Protein AF-A0A7J4T296-F1 (afdb_monomer)

Nearest PDB structures (foldseek):
  3puv-assembly1_G  TM=7.208E-01  e=1.286E-02  Escherichia coli K-12

Radius of gyration: 17.11 Å; Cα contacts (8 Å, |Δi|>4): 25; chains: 1; bounding box: 30×24×55 Å

pLDDT: mean 75.7, std 10.74, range [44.09, 90.94]

Secondary structure (DSSP, 8-state):
-HHHHHHHHHHH--HHHHHH--SGGG--HHHHHHHTTSSSS--HHHHHHHHHHHHHHHHHHHHHHHHHHHHHHHHTTS--

Foldseek 3Di:
DVVLVVCVCVLPPAPVQLVPDPDLVSHDLVNVLVVCPPDDDNPVVVSVVSVCVSCVVVVVVCVVCVVVVVVVVVVVVPDD

Structure (mmCIF, N/CA/C/O backbone):
data_AF-A0A7J4T296-F1
#
_entry.id   AF-A0A7J4T296-F1
#
loop_
_atom_site.group_PDB
_atom_site.id
_atom_site.type_symbol
_atom_site.label_atom_id
_atom_site.label_alt_id
_atom_site.label_comp_id
_atom_site.label_asym_id
_atom_site.label_entity_id
_atom_site.label_seq_id
_atom_site.pdbx_PDB_ins_code
_atom_site.Cartn_x
_atom_site.Cartn_y
_atom_site.Cartn_z
_atom_site.occupancy
_atom_site.B_iso_or_equiv
_atom_site.auth_seq_id
_atom_site.auth_comp_id
_atom_site.auth_asym_id
_atom_site.auth_atom_id
_atom_site.pdbx_PDB_model_num
ATOM 1 N N . VAL A 1 1 ? -7.902 -1.423 16.630 1.00 64.06 1 VAL A N 1
ATOM 2 C CA . VAL A 1 1 ? -6.571 -0.882 16.256 1.00 64.06 1 VAL A CA 1
ATOM 3 C C . VAL A 1 1 ? -5.648 -1.920 15.624 1.00 64.06 1 VAL A C 1
ATOM 5 O O . VAL A 1 1 ? -5.103 -1.614 14.575 1.00 64.06 1 VAL A O 1
ATOM 8 N N . THR A 1 2 ? -5.520 -3.141 16.161 1.00 76.31 2 THR A N 1
ATOM 9 C CA . THR A 1 2 ? -4.612 -4.185 15.630 1.00 76.31 2 THR A CA 1
ATOM 10 C C . THR A 1 2 ? -4.746 -4.430 14.124 1.00 76.31 2 THR A C 1
ATOM 12 O O . THR A 1 2 ? -3.745 -4.389 13.431 1.00 76.31 2 THR A O 1
ATOM 15 N N . ALA A 1 3 ? -5.966 -4.575 13.590 1.00 78.25 3 ALA A N 1
ATOM 16 C CA . ALA A 1 3 ? -6.174 -4.800 12.154 1.00 78.25 3 ALA A CA 1
ATOM 17 C C . ALA A 1 3 ? -5.645 -3.658 11.262 1.00 78.25 3 ALA A C 1
ATOM 19 O O . ALA A 1 3 ? -5.063 -3.920 10.215 1.00 78.25 3 ALA A O 1
ATOM 20 N N . LEU A 1 4 ? -5.798 -2.399 11.693 1.00 79.25 4 LEU A N 1
ATOM 21 C CA . LEU A 1 4 ? -5.273 -1.240 10.968 1.00 79.25 4 LEU A CA 1
ATOM 22 C C . LEU A 1 4 ? -3.743 -1.228 10.994 1.00 79.25 4 LEU A C 1
ATOM 24 O O . LEU A 1 4 ? -3.117 -1.052 9.956 1.00 79.25 4 LEU A O 1
ATOM 28 N N . PHE A 1 5 ? -3.143 -1.444 12.166 1.00 80.06 5 PHE A N 1
ATOM 29 C CA . PHE A 1 5 ? -1.687 -1.490 12.300 1.00 80.06 5 PHE A CA 1
ATOM 30 C C . PHE A 1 5 ? -1.078 -2.661 11.523 1.00 80.06 5 PHE A C 1
ATOM 32 O O . PHE A 1 5 ? -0.075 -2.472 10.845 1.00 80.06 5 PHE A O 1
ATOM 39 N N . SER A 1 6 ? -1.706 -3.839 11.549 1.00 83.31 6 SER A N 1
ATOM 40 C CA . SER A 1 6 ? -1.285 -4.995 10.752 1.00 83.31 6 SER A CA 1
ATOM 41 C C . SER A 1 6 ? -1.404 -4.734 9.251 1.00 83.31 6 SER A C 1
ATOM 43 O O . SER A 1 6 ? -0.491 -5.089 8.511 1.00 83.31 6 SER A O 1
ATOM 45 N N . PHE A 1 7 ? -2.479 -4.077 8.798 1.00 84.38 7 PHE A N 1
ATOM 46 C CA . PHE A 1 7 ? -2.603 -3.669 7.399 1.00 84.38 7 PHE A CA 1
ATOM 47 C C . PHE A 1 7 ? -1.504 -2.680 7.011 1.00 84.38 7 PHE A C 1
ATOM 49 O O . PHE A 1 7 ? -0.825 -2.895 6.016 1.00 84.38 7 PHE A O 1
ATOM 56 N N . LEU A 1 8 ? -1.299 -1.617 7.796 1.00 81.94 8 LEU A N 1
ATOM 57 C CA . LEU A 1 8 ? -0.278 -0.609 7.508 1.00 81.94 8 LEU A CA 1
ATOM 58 C C . LEU A 1 8 ? 1.126 -1.217 7.483 1.00 81.94 8 LEU A C 1
ATOM 60 O O . LEU A 1 8 ? 1.911 -0.858 6.609 1.00 81.94 8 LEU A O 1
ATOM 64 N N . ALA A 1 9 ? 1.424 -2.140 8.401 1.00 83.31 9 ALA A N 1
ATOM 65 C CA . ALA A 1 9 ? 2.692 -2.857 8.432 1.00 83.31 9 ALA A CA 1
ATOM 66 C C . ALA A 1 9 ? 2.889 -3.699 7.164 1.00 83.31 9 ALA A C 1
ATOM 68 O O . ALA A 1 9 ? 3.904 -3.551 6.497 1.00 83.31 9 ALA A O 1
ATOM 69 N N . ALA A 1 10 ? 1.900 -4.513 6.782 1.00 83.44 10 ALA A N 1
ATOM 70 C CA . ALA A 1 10 ? 1.979 -5.330 5.570 1.00 83.44 10 ALA A CA 1
ATOM 71 C C . ALA A 1 10 ? 2.010 -4.486 4.281 1.00 83.44 10 ALA A C 1
ATOM 73 O O . ALA A 1 10 ? 2.679 -4.852 3.321 1.00 83.44 10 ALA A O 1
ATOM 74 N N . TRP A 1 11 ? 1.304 -3.352 4.257 1.00 83.69 11 TRP A N 1
ATOM 75 C CA . TRP A 1 11 ? 1.223 -2.464 3.095 1.00 83.69 11 TRP A CA 1
ATOM 76 C C . TRP A 1 11 ? 2.503 -1.651 2.866 1.00 83.69 11 TRP A C 1
ATOM 78 O O . TRP A 1 11 ? 2.865 -1.385 1.723 1.00 83.69 11 TRP A O 1
ATOM 88 N N . ASN A 1 12 ? 3.195 -1.258 3.941 1.00 81.12 12 ASN A N 1
ATOM 89 C CA . ASN A 1 12 ? 4.480 -0.554 3.862 1.00 81.12 12 ASN A CA 1
ATOM 90 C C . ASN A 1 1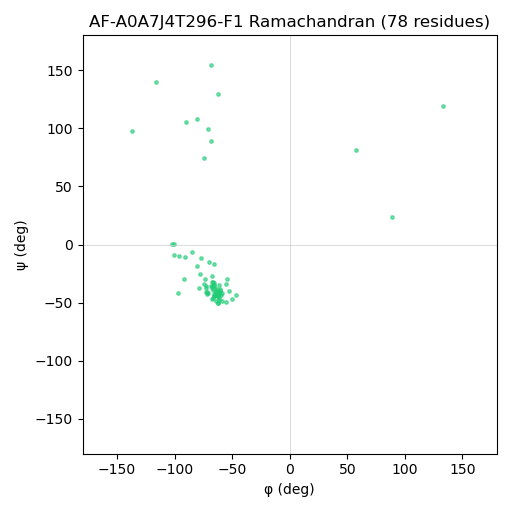2 ? 5.678 -1.500 3.730 1.00 81.12 12 ASN A C 1
ATOM 92 O O . ASN A 1 12 ? 6.803 -1.033 3.553 1.00 81.12 12 ASN A O 1
ATOM 96 N N . GLU A 1 13 ? 5.465 -2.810 3.833 1.00 83.50 13 GLU A N 1
ATOM 97 C CA . GLU A 1 13 ? 6.551 -3.776 3.785 1.00 83.50 13 GLU A CA 1
ATOM 98 C C . GLU A 1 13 ? 7.137 -3.873 2.369 1.00 83.50 13 GLU A C 1
ATOM 100 O O . GLU A 1 13 ? 6.606 -4.538 1.476 1.00 83.50 13 GLU A O 1
ATOM 105 N N . PHE A 1 14 ? 8.254 -3.177 2.171 1.00 82.19 14 PHE A N 1
ATOM 106 C CA . PHE A 1 14 ? 8.946 -3.070 0.891 1.00 82.19 14 PHE A CA 1
ATOM 107 C C 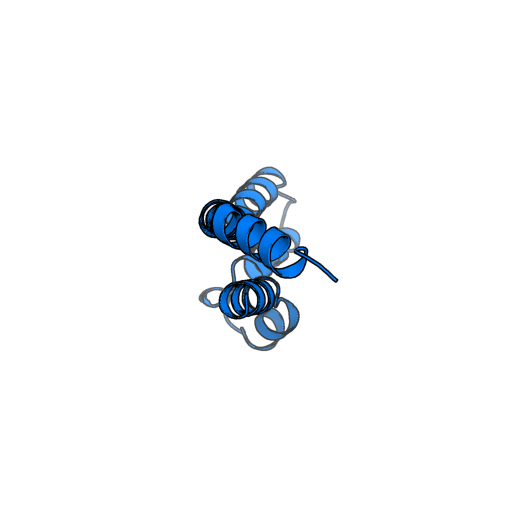. PHE A 1 14 ? 10.112 -4.056 0.770 1.00 82.19 14 PHE A C 1
ATOM 109 O O . PHE A 1 14 ? 10.297 -4.674 -0.277 1.00 82.19 14 PHE A O 1
ATOM 116 N N . LEU A 1 15 ? 10.904 -4.222 1.834 1.00 79.56 15 LEU A N 1
ATOM 117 C CA . LEU A 1 15 ? 12.166 -4.963 1.777 1.00 79.56 15 LEU A CA 1
ATOM 118 C C . LEU A 1 15 ? 11.937 -6.465 1.642 1.00 79.56 15 LEU A C 1
ATOM 120 O O . LEU A 1 15 ? 12.601 -7.114 0.829 1.00 79.56 15 LEU A O 1
ATOM 124 N N . LEU A 1 16 ? 10.983 -7.017 2.394 1.00 81.31 16 LEU A N 1
ATOM 125 C CA . LEU A 1 16 ? 10.647 -8.436 2.281 1.00 81.31 16 LEU A CA 1
ATOM 126 C C . LEU A 1 16 ? 10.047 -8.742 0.904 1.00 81.31 16 LEU A C 1
ATOM 128 O O . LEU A 1 16 ? 10.445 -9.714 0.264 1.00 81.31 16 LEU A O 1
ATOM 132 N N . ALA A 1 17 ? 9.157 -7.881 0.407 1.00 80.50 17 ALA A N 1
ATOM 133 C CA . ALA A 1 17 ? 8.550 -8.048 -0.909 1.00 80.50 17 ALA A CA 1
ATOM 134 C C . ALA A 1 17 ? 9.590 -7.982 -2.039 1.00 80.50 17 ALA A C 1
ATOM 136 O O . ALA A 1 17 ? 9.535 -8.801 -2.951 1.00 80.50 17 ALA A O 1
ATOM 137 N N . LEU A 1 18 ? 10.559 -7.064 -1.963 1.00 79.88 18 LEU A N 1
ATOM 138 C CA . LEU A 1 18 ? 11.643 -6.952 -2.944 1.00 79.88 18 LEU A CA 1
ATOM 139 C C . LEU A 1 18 ? 12.607 -8.149 -2.898 1.00 79.88 18 LEU A C 1
ATOM 141 O O . LEU A 1 18 ? 13.115 -8.571 -3.929 1.00 79.88 18 LEU A O 1
ATOM 145 N N . THR A 1 19 ? 12.868 -8.689 -1.706 1.00 79.38 19 THR A N 1
ATOM 146 C CA . THR A 1 19 ? 13.841 -9.777 -1.519 1.00 79.38 19 THR A CA 1
ATOM 147 C C . THR A 1 19 ? 13.271 -11.139 -1.917 1.00 79.38 19 THR A C 1
ATOM 149 O O . THR A 1 19 ? 13.991 -11.969 -2.470 1.00 79.38 19 THR A O 1
ATOM 152 N N . PHE A 1 20 ? 11.990 -11.391 -1.633 1.00 80.94 20 PHE A N 1
ATOM 153 C CA . PHE A 1 20 ? 11.364 -12.692 -1.884 1.00 80.94 20 PHE A CA 1
ATOM 154 C C . PHE A 1 20 ? 10.684 -12.802 -3.252 1.00 80.94 20 PHE A C 1
ATOM 156 O O . PHE A 1 20 ? 10.643 -13.901 -3.811 1.00 80.94 20 PHE A O 1
ATOM 163 N N . ASN A 1 21 ? 10.168 -11.705 -3.819 1.00 77.94 21 ASN A N 1
ATOM 164 C CA . ASN A 1 21 ? 9.575 -11.761 -5.152 1.00 77.94 21 ASN A CA 1
ATOM 165 C C . ASN A 1 21 ? 10.658 -11.725 -6.226 1.00 77.94 21 ASN A C 1
ATOM 167 O O . ASN A 1 21 ? 11.272 -10.698 -6.491 1.00 77.94 21 ASN A O 1
ATOM 171 N N . THR A 1 22 ? 10.851 -12.870 -6.871 1.00 68.00 22 THR A N 1
ATOM 172 C CA . THR A 1 22 ? 11.835 -13.074 -7.943 1.00 68.00 22 THR A CA 1
ATOM 173 C C . THR A 1 22 ? 11.241 -12.936 -9.349 1.00 68.00 22 THR A C 1
ATOM 175 O O . THR A 1 22 ? 11.994 -12.884 -10.318 1.00 68.00 22 THR A O 1
ATOM 178 N N . SER A 1 23 ? 9.910 -12.848 -9.478 1.00 70.81 23 SER A N 1
ATOM 179 C CA . SER A 1 23 ? 9.202 -12.629 -10.748 1.00 70.81 23 SER A CA 1
ATOM 180 C C . SER A 1 23 ? 8.456 -11.292 -10.742 1.00 70.81 23 SER A C 1
ATOM 182 O O . SER A 1 23 ? 7.820 -10.951 -9.743 1.00 70.81 23 SER A O 1
ATOM 184 N N . ASN A 1 24 ? 8.484 -10.575 -11.874 1.00 66.31 24 ASN A N 1
ATOM 185 C CA . ASN A 1 24 ? 7.767 -9.305 -12.065 1.00 66.31 24 ASN A CA 1
ATOM 186 C C . ASN A 1 24 ? 6.258 -9.434 -11.788 1.00 66.31 24 ASN A C 1
ATOM 188 O O . ASN A 1 24 ? 5.659 -8.515 -11.237 1.00 66.31 24 ASN A O 1
ATOM 192 N N . ASP A 1 25 ? 5.655 -10.587 -12.095 1.00 71.75 25 ASP A N 1
ATOM 193 C CA . ASP A 1 25 ? 4.214 -10.822 -11.909 1.00 71.75 25 ASP A CA 1
ATOM 194 C C . ASP A 1 25 ? 3.800 -10.912 -10.432 1.00 71.75 25 ASP A C 1
ATOM 196 O O . ASP A 1 25 ? 2.617 -10.836 -10.104 1.00 71.75 25 ASP A O 1
ATOM 200 N N . MET A 1 26 ? 4.769 -11.088 -9.529 1.00 74.69 26 MET A N 1
ATOM 201 C CA . MET A 1 26 ? 4.527 -11.193 -8.090 1.00 74.69 26 MET A CA 1
ATOM 202 C C . MET A 1 26 ? 4.820 -9.891 -7.346 1.00 74.69 26 MET A C 1
ATOM 204 O O . MET A 1 26 ? 4.672 -9.840 -6.124 1.00 74.69 26 MET A O 1
ATOM 208 N N . TYR A 1 27 ? 5.234 -8.831 -8.045 1.00 78.25 27 TYR A N 1
ATOM 209 C CA . TYR A 1 27 ? 5.545 -7.565 -7.399 1.00 78.25 27 TYR A CA 1
ATOM 210 C C . TYR A 1 27 ? 4.323 -6.962 -6.720 1.00 78.25 27 TYR A C 1
ATOM 212 O O . TYR A 1 27 ? 3.251 -6.790 -7.297 1.00 78.25 27 TYR A O 1
ATOM 220 N N . THR A 1 28 ? 4.516 -6.599 -5.455 1.00 81.81 28 THR A N 1
ATOM 221 C CA . THR A 1 28 ? 3.553 -5.783 -4.731 1.00 81.81 28 THR A CA 1
ATOM 222 C C . THR A 1 28 ? 3.539 -4.381 -5.336 1.00 81.81 28 THR A C 1
ATOM 224 O O . THR A 1 28 ? 4.533 -3.927 -5.903 1.00 81.81 28 THR A O 1
ATOM 227 N N . LEU A 1 29 ? 2.419 -3.668 -5.199 1.00 79.31 29 LEU A N 1
ATOM 228 C CA . LEU A 1 29 ? 2.257 -2.300 -5.711 1.00 79.31 29 LEU A CA 1
ATOM 229 C C . LEU A 1 29 ? 3.448 -1.363 -5.383 1.00 79.31 29 LEU A C 1
ATOM 231 O O . LEU A 1 29 ? 3.905 -0.672 -6.294 1.00 79.31 29 LEU A O 1
ATOM 235 N N . PRO A 1 30 ? 4.020 -1.362 -4.156 1.00 77.75 30 PRO A N 1
ATOM 236 C CA . PRO A 1 30 ? 5.206 -0.559 -3.835 1.00 77.75 30 PRO A CA 1
ATOM 237 C C . PRO A 1 30 ? 6.483 -0.997 -4.572 1.00 77.75 30 PRO A C 1
ATOM 239 O O . PRO A 1 30 ? 7.265 -0.153 -5.007 1.00 77.75 30 PRO A O 1
ATOM 242 N N . VAL A 1 31 ? 6.701 -2.305 -4.736 1.00 80.69 31 VAL A N 1
ATOM 243 C CA . VAL A 1 31 ? 7.873 -2.858 -5.441 1.00 80.69 31 VAL A CA 1
ATOM 244 C C . VAL A 1 31 ? 7.767 -2.603 -6.947 1.00 80.69 31 VAL A C 1
ATOM 246 O O . VAL A 1 31 ? 8.733 -2.165 -7.572 1.00 80.69 31 VAL A O 1
ATOM 249 N N . GLY A 1 32 ? 6.571 -2.779 -7.514 1.00 77.19 32 GLY A N 1
ATOM 250 C CA . GLY A 1 32 ? 6.268 -2.4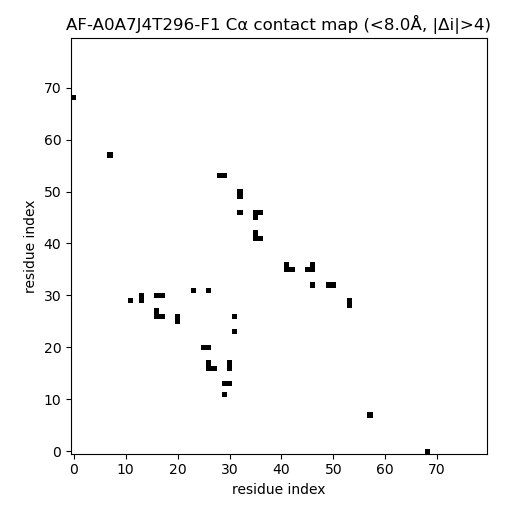51 -8.906 1.00 77.19 32 GLY A CA 1
ATOM 251 C C . GLY A 1 32 ? 6.490 -0.967 -9.210 1.00 77.19 32 GLY A C 1
ATOM 252 O O . GLY A 1 32 ? 7.145 -0.638 -10.198 1.00 77.19 32 GLY A O 1
ATOM 253 N N . LEU A 1 33 ? 6.049 -0.068 -8.322 1.00 79.25 33 LEU A N 1
ATOM 254 C CA . LEU A 1 33 ? 6.304 1.373 -8.434 1.00 79.25 33 LEU A CA 1
ATOM 255 C C . LEU A 1 33 ? 7.807 1.702 -8.464 1.00 79.25 33 LEU A C 1
ATOM 257 O O . LEU A 1 33 ? 8.237 2.526 -9.269 1.00 79.25 33 LEU A O 1
ATOM 261 N N . ALA A 1 34 ? 8.616 1.048 -7.625 1.00 77.94 34 ALA A N 1
ATOM 262 C CA . ALA A 1 34 ? 10.066 1.248 -7.615 1.00 77.94 34 ALA A CA 1
ATOM 263 C C . ALA A 1 34 ? 10.737 0.744 -8.905 1.00 77.94 34 ALA A C 1
ATOM 265 O O . ALA A 1 34 ? 11.713 1.340 -9.363 1.00 77.94 34 ALA A O 1
ATOM 266 N N . SER A 1 35 ? 10.192 -0.308 -9.526 1.00 75.50 35 SER A N 1
ATOM 267 C CA . SER A 1 35 ? 10.702 -0.836 -10.797 1.00 75.50 35 SER A CA 1
ATOM 268 C C . SER A 1 35 ? 10.505 0.130 -11.978 1.00 75.50 35 SER A C 1
ATOM 270 O O . SER A 1 35 ? 11.337 0.162 -12.880 1.00 75.50 35 SER A O 1
ATOM 272 N N . LEU A 1 36 ? 9.487 1.002 -11.935 1.00 74.12 36 LEU A N 1
ATOM 273 C CA . LEU A 1 36 ? 9.235 2.019 -12.972 1.00 74.12 36 LEU A CA 1
ATOM 274 C C . LEU A 1 36 ? 10.332 3.092 -13.063 1.00 74.12 36 LEU A C 1
ATOM 276 O O . LEU A 1 36 ? 10.422 3.799 -14.065 1.00 74.12 36 LEU A O 1
ATOM 280 N N . ILE A 1 37 ? 11.175 3.220 -12.037 1.00 71.38 37 ILE A N 1
ATOM 281 C CA . ILE A 1 37 ? 12.292 4.173 -12.020 1.00 71.38 37 ILE A CA 1
ATOM 282 C C . ILE A 1 37 ? 13.505 3.619 -12.803 1.00 71.38 37 ILE A C 1
ATOM 284 O O . ILE A 1 37 ? 14.382 4.387 -13.192 1.00 71.38 37 ILE A O 1
ATOM 288 N N . SER A 1 38 ? 13.587 2.304 -13.069 1.00 63.81 38 SER A N 1
ATOM 289 C CA . SER A 1 38 ? 14.853 1.666 -13.470 1.00 63.81 38 SER A CA 1
ATOM 290 C C . SER A 1 38 ? 15.051 1.382 -14.966 1.00 63.81 38 SER A C 1
ATOM 292 O O . SER A 1 38 ? 16.175 1.051 -15.342 1.00 63.81 38 SER A O 1
ATOM 294 N N . SER A 1 39 ? 14.055 1.537 -15.853 1.00 59.25 39 SER A N 1
ATOM 295 C CA . SER A 1 39 ? 14.223 1.090 -17.250 1.00 59.25 39 SER A CA 1
ATOM 296 C C . SER A 1 39 ? 13.709 2.047 -18.335 1.00 59.25 39 SER A C 1
ATOM 298 O O . SER A 1 39 ? 12.596 1.916 -18.821 1.00 59.25 39 SER A O 1
ATOM 300 N N . THR A 1 40 ? 14.596 2.850 -18.927 1.00 54.56 40 THR A N 1
ATOM 301 C CA . THR A 1 40 ? 14.439 3.351 -20.322 1.00 54.56 40 THR A CA 1
ATOM 302 C C . THR A 1 40 ? 13.661 4.658 -20.544 1.00 54.56 40 THR A C 1
ATOM 304 O O . THR A 1 40 ? 13.230 4.943 -21.658 1.00 54.56 40 THR A O 1
ATOM 307 N N . GLY A 1 41 ? 13.567 5.523 -19.539 1.00 58.09 41 GLY A N 1
ATOM 308 C CA . GLY A 1 41 ? 13.018 6.870 -19.701 1.00 58.09 41 GLY A CA 1
ATOM 309 C C . GLY A 1 41 ? 12.029 7.156 -18.595 1.00 58.09 41 GLY A C 1
ATOM 310 O O . GLY A 1 41 ? 11.054 6.437 -18.424 1.00 58.09 41 GLY A O 1
ATOM 311 N N . GLN A 1 42 ? 12.323 8.182 -17.806 1.00 60.94 42 GLN A N 1
ATOM 312 C CA . GLN A 1 42 ? 11.574 8.500 -16.602 1.00 60.94 42 GLN A CA 1
ATOM 313 C C . GLN A 1 42 ? 10.164 8.981 -16.980 1.00 60.94 42 GLN A C 1
ATOM 315 O O . GLN A 1 42 ? 9.926 10.174 -17.180 1.00 60.94 42 GLN A O 1
ATOM 320 N N . ALA A 1 43 ? 9.223 8.046 -17.102 1.00 69.06 43 ALA A N 1
ATOM 321 C CA . ALA A 1 43 ? 7.809 8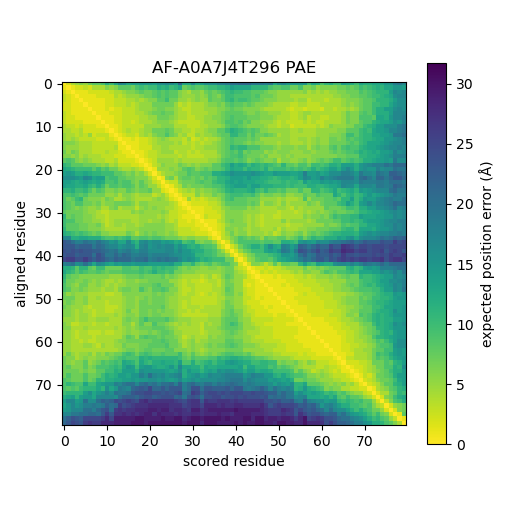.318 -17.300 1.00 69.06 43 ALA A CA 1
ATOM 322 C C . ALA A 1 43 ? 7.211 8.811 -15.974 1.00 69.06 43 ALA A C 1
ATOM 324 O O . ALA A 1 43 ? 6.507 8.098 -15.263 1.00 69.06 43 ALA A O 1
ATOM 325 N N . TRP A 1 44 ? 7.528 10.059 -15.615 1.00 75.88 44 TRP A N 1
ATOM 326 C CA . TRP A 1 44 ? 7.042 10.709 -14.394 1.00 75.88 44 TRP A CA 1
ATOM 327 C C . TRP A 1 44 ? 5.512 10.692 -14.284 1.00 75.88 44 TRP A C 1
ATOM 329 O O . TRP A 1 44 ? 4.987 10.636 -13.175 1.00 75.88 44 TRP A O 1
ATOM 339 N N . GLY A 1 45 ? 4.805 10.704 -15.421 1.00 80.06 45 GLY A N 1
ATOM 340 C CA . GLY A 1 45 ? 3.350 10.558 -15.474 1.00 80.06 45 GLY A CA 1
ATOM 341 C C . GLY A 1 45 ? 2.876 9.191 -14.978 1.00 80.06 45 GLY A C 1
ATOM 342 O O . GLY A 1 45 ? 2.021 9.130 -14.098 1.00 80.06 45 GLY A O 1
ATOM 343 N N . ASP A 1 46 ? 3.482 8.110 -15.469 1.00 80.00 46 ASP A N 1
ATOM 344 C CA . ASP A 1 46 ? 3.135 6.743 -15.063 1.00 80.00 46 ASP A CA 1
ATOM 345 C C . ASP A 1 46 ? 3.527 6.482 -13.606 1.00 80.00 46 ASP A C 1
ATOM 347 O O . ASP A 1 46 ? 2.766 5.878 -12.850 1.00 80.00 46 ASP A O 1
ATOM 351 N N . PHE A 1 47 ? 4.665 7.027 -13.167 1.00 83.06 47 PHE A N 1
ATOM 352 C CA . PHE A 1 47 ? 5.078 6.988 -11.765 1.00 83.06 47 PHE A CA 1
ATOM 353 C C . PHE A 1 47 ? 4.087 7.722 -10.847 1.00 83.06 47 PHE A C 1
ATOM 355 O O . PHE A 1 47 ? 3.713 7.205 -9.791 1.00 83.06 47 PHE A O 1
ATOM 362 N N . ALA A 1 48 ? 3.625 8.913 -11.242 1.00 84.00 48 ALA A N 1
ATOM 363 C CA . ALA A 1 48 ? 2.637 9.672 -10.480 1.00 84.00 48 ALA A CA 1
ATOM 364 C C . ALA A 1 48 ? 1.280 8.950 -10.432 1.00 84.00 48 ALA A C 1
ATOM 366 O O . ALA A 1 48 ? 0.684 8.836 -9.360 1.00 84.00 48 ALA A O 1
ATOM 367 N N . ALA A 1 49 ? 0.815 8.407 -11.560 1.00 85.44 49 ALA A N 1
ATOM 368 C CA . ALA A 1 49 ? -0.424 7.636 -11.629 1.00 85.44 49 ALA A CA 1
ATOM 369 C C . ALA A 1 49 ? -0.358 6.377 -10.747 1.00 85.44 49 ALA A C 1
ATOM 371 O O . ALA A 1 49 ? -1.262 6.130 -9.944 1.00 85.44 49 ALA A O 1
ATOM 372 N N . ALA A 1 50 ? 0.741 5.624 -10.824 1.00 85.06 50 ALA A N 1
ATOM 373 C CA . ALA A 1 50 ? 0.968 4.453 -9.985 1.00 85.06 50 ALA A CA 1
ATOM 374 C C . ALA A 1 50 ? 1.065 4.821 -8.493 1.00 85.06 50 ALA A C 1
ATOM 376 O O . ALA A 1 50 ? 0.490 4.127 -7.658 1.00 85.06 50 ALA A O 1
ATOM 377 N N . SER A 1 51 ? 1.698 5.946 -8.145 1.00 85.00 51 SER A N 1
ATOM 378 C CA . SER A 1 51 ? 1.760 6.443 -6.759 1.00 85.00 51 SER A CA 1
ATOM 379 C C . SER A 1 51 ? 0.371 6.760 -6.195 1.00 85.00 51 SER A C 1
ATOM 381 O O . SER A 1 51 ? 0.067 6.408 -5.053 1.00 85.00 51 SER A O 1
ATOM 383 N N . ILE A 1 52 ? -0.505 7.372 -7.003 1.00 88.94 52 ILE A N 1
ATOM 384 C CA . ILE A 1 52 ? -1.901 7.625 -6.618 1.00 88.94 52 ILE A CA 1
ATOM 385 C C . ILE A 1 52 ? -2.613 6.295 -6.357 1.00 88.94 52 ILE A C 1
ATOM 387 O O . ILE A 1 52 ? -3.223 6.136 -5.298 1.00 88.94 52 ILE A O 1
ATOM 391 N N . LEU A 1 53 ? -2.474 5.315 -7.257 1.00 87.75 53 LEU A N 1
ATOM 392 C CA . LEU A 1 53 ? -3.067 3.983 -7.095 1.00 87.75 53 LEU A CA 1
ATOM 393 C C . LEU A 1 53 ? -2.560 3.255 -5.840 1.00 87.75 53 LEU A C 1
ATOM 395 O O . LEU A 1 53 ? 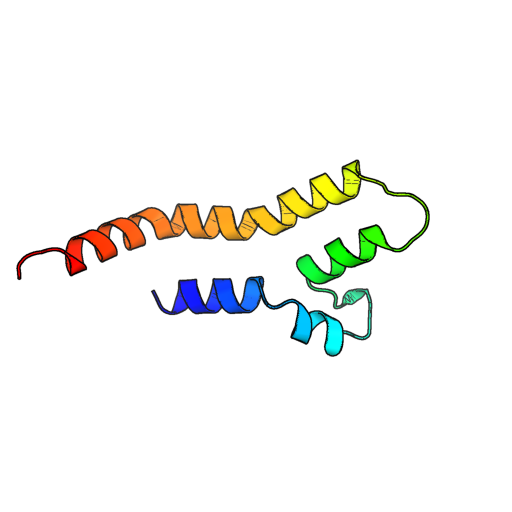-3.360 2.644 -5.135 1.00 87.75 53 LEU A O 1
ATOM 399 N N . VAL A 1 54 ? -1.267 3.360 -5.519 1.00 87.31 54 VAL A N 1
ATOM 400 C CA . VAL A 1 54 ? -0.669 2.768 -4.306 1.00 87.31 54 VAL A CA 1
ATOM 401 C C . VAL A 1 54 ? -1.215 3.427 -3.031 1.00 87.31 54 VAL A C 1
ATOM 403 O O . VAL A 1 54 ? -1.423 2.748 -2.024 1.00 87.31 54 VAL A O 1
ATOM 406 N N . SER A 1 55 ? -1.478 4.737 -3.057 1.00 87.31 55 SER A N 1
ATOM 407 C CA . SER A 1 55 ? -2.018 5.475 -1.902 1.00 87.31 55 SER A CA 1
ATOM 408 C C . SER A 1 55 ? -3.524 5.272 -1.679 1.00 87.31 55 SER A C 1
ATOM 410 O O . SER A 1 55 ? -4.011 5.375 -0.551 1.00 87.31 55 SER A O 1
ATOM 412 N N . LEU A 1 56 ? -4.264 4.940 -2.738 1.00 90.94 56 LEU A N 1
ATOM 413 C CA . LEU A 1 56 ? -5.719 4.803 -2.741 1.00 90.94 56 LEU A CA 1
ATOM 41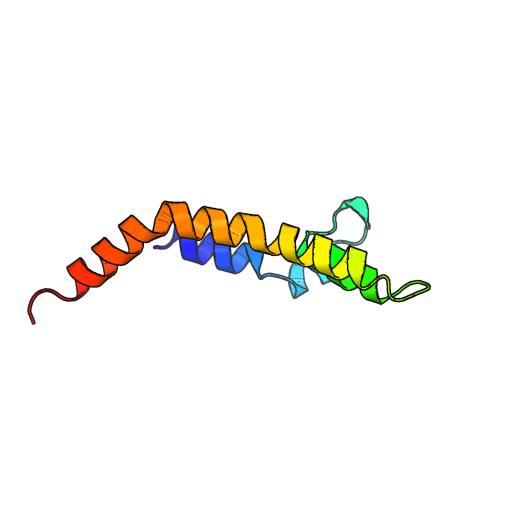4 C C . LEU A 1 56 ? -6.275 3.814 -1.692 1.00 90.94 56 LEU A C 1
ATOM 416 O O . LEU A 1 56 ? -7.170 4.202 -0.942 1.00 90.94 56 LEU A O 1
ATOM 420 N N . PRO A 1 57 ? -5.770 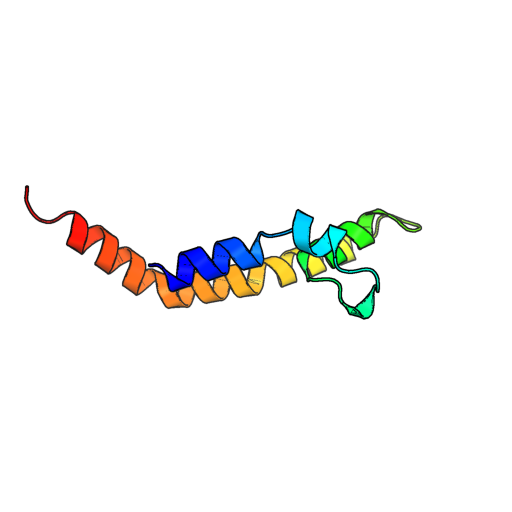2.574 -1.554 1.00 86.50 57 PRO A N 1
ATOM 421 C CA . PRO A 1 57 ? -6.273 1.633 -0.550 1.00 86.50 57 PRO A CA 1
ATOM 422 C C . PRO A 1 57 ? -5.991 2.083 0.887 1.00 86.50 57 PRO A C 1
ATOM 424 O O . PRO A 1 57 ? -6.831 1.864 1.759 1.00 86.50 57 PRO A O 1
ATOM 427 N N . VAL A 1 58 ? -4.868 2.766 1.137 1.00 86.88 58 VAL A N 1
ATOM 428 C CA . VAL A 1 58 ? -4.576 3.363 2.452 1.00 86.88 58 VAL A CA 1
ATOM 429 C C . VAL A 1 58 ? -5.574 4.478 2.754 1.00 86.88 58 VAL A C 1
ATOM 431 O O . VAL A 1 58 ? -6.133 4.520 3.849 1.00 86.88 58 VAL A O 1
ATOM 434 N N . ALA A 1 59 ? -5.851 5.342 1.774 1.00 88.31 59 ALA A N 1
ATOM 435 C CA . ALA A 1 59 ? -6.832 6.414 1.906 1.00 88.31 59 ALA A CA 1
ATOM 436 C C . ALA A 1 59 ? -8.252 5.872 2.143 1.00 88.31 59 ALA A C 1
ATOM 438 O O . ALA A 1 59 ? -8.953 6.354 3.030 1.00 88.31 59 ALA A O 1
ATOM 439 N N . LEU A 1 60 ? -8.669 4.834 1.411 1.00 89.88 60 LEU A N 1
ATOM 440 C CA . LEU A 1 60 ? -9.972 4.188 1.597 1.00 89.88 60 LEU A CA 1
ATOM 441 C C . LEU A 1 60 ? -10.105 3.547 2.980 1.00 89.88 60 LEU A C 1
ATOM 443 O O . LEU A 1 60 ? -11.124 3.732 3.649 1.00 89.88 60 LEU A O 1
ATOM 447 N N . LEU A 1 61 ? -9.073 2.834 3.437 1.00 86.12 61 LEU A N 1
ATOM 448 C CA . LEU A 1 61 ? -9.049 2.279 4.788 1.00 86.12 61 LEU A CA 1
ATOM 449 C C . LEU A 1 61 ? -9.117 3.373 5.843 1.00 86.12 61 LEU A C 1
ATOM 451 O O . LEU A 1 61 ? -9.891 3.257 6.792 1.00 86.12 61 LEU A O 1
ATOM 455 N N . PHE A 1 62 ? -8.361 4.452 5.664 1.00 84.12 62 PHE A N 1
ATOM 456 C CA . PHE A 1 62 ? -8.416 5.593 6.561 1.00 84.12 62 PHE A CA 1
ATOM 457 C C . PHE A 1 62 ? -9.827 6.191 6.616 1.00 84.12 62 PHE A C 1
ATOM 459 O O . PHE A 1 62 ? -10.372 6.340 7.704 1.00 84.12 62 PHE A O 1
ATOM 466 N N . LEU A 1 63 ? -10.473 6.441 5.474 1.00 86.94 63 LEU A N 1
ATOM 467 C CA . LEU A 1 63 ? -11.841 6.973 5.423 1.00 86.94 63 LEU A CA 1
ATOM 468 C C . LEU A 1 63 ? -12.874 6.044 6.074 1.00 86.94 63 LEU A C 1
ATOM 470 O O . LEU A 1 63 ? -13.827 6.526 6.691 1.00 86.94 63 LEU A O 1
ATOM 474 N N . PHE A 1 64 ? -12.695 4.727 5.966 1.00 85.81 64 PHE A N 1
ATOM 475 C CA . PHE A 1 64 ? -13.582 3.757 6.608 1.00 85.81 64 PHE A CA 1
ATOM 476 C C . PHE A 1 64 ? -13.371 3.698 8.129 1.00 85.81 64 PHE A C 1
ATOM 478 O O . PHE A 1 64 ? -14.334 3.638 8.899 1.00 85.81 64 PHE A O 1
ATOM 485 N N . PHE A 1 65 ? -12.112 3.741 8.573 1.00 80.81 65 PHE A N 1
ATOM 486 C CA . PHE A 1 65 ? -11.739 3.598 9.979 1.00 80.81 65 PHE A CA 1
ATOM 487 C C . PHE A 1 65 ? -11.649 4.919 10.755 1.00 80.81 65 PHE A C 1
ATOM 489 O O . PHE A 1 65 ? -11.603 4.867 11.983 1.00 80.81 65 PHE A O 1
ATOM 496 N N . GLN A 1 66 ? -11.694 6.085 10.100 1.00 77.62 66 GLN A N 1
ATOM 497 C CA . GLN A 1 66 ? -11.561 7.399 10.750 1.00 77.62 66 GLN A CA 1
ATOM 498 C C . GLN A 1 66 ? -12.540 7.577 11.918 1.00 77.62 66 GLN A C 1
ATOM 500 O O . GLN A 1 66 ? -12.137 8.048 12.975 1.00 77.62 66 GLN A O 1
ATOM 505 N N . LYS A 1 67 ? -13.794 7.115 11.785 1.00 73.06 67 LYS A N 1
ATOM 506 C CA . LYS A 1 67 ? -14.797 7.207 12.860 1.00 73.06 67 LYS A CA 1
ATOM 507 C C . LYS A 1 67 ? -14.406 6.386 14.095 1.00 73.06 67 LYS A C 1
ATOM 509 O O . LYS A 1 67 ? -14.480 6.881 15.210 1.00 73.06 67 LYS A O 1
ATOM 514 N N . PHE A 1 68 ? -13.896 5.170 13.886 1.00 74.06 68 PHE A N 1
ATOM 515 C CA . PHE A 1 68 ? -13.467 4.272 14.961 1.00 74.06 68 PHE A CA 1
ATOM 516 C C . PHE A 1 68 ? -12.156 4.735 15.606 1.00 74.06 68 PHE A C 1
ATOM 518 O O . PHE A 1 68 ? -11.925 4.487 16.787 1.00 74.06 68 PHE A O 1
ATOM 525 N N . LEU A 1 69 ? -11.289 5.403 14.840 1.00 69.62 69 LEU A N 1
ATOM 526 C CA . LEU A 1 69 ? -10.065 6.013 15.356 1.00 69.62 69 LEU A CA 1
ATOM 527 C C . LEU A 1 69 ? -10.366 7.249 16.210 1.00 69.62 69 LEU A C 1
ATOM 529 O O . LEU A 1 69 ? -9.761 7.400 17.267 1.00 69.62 69 LEU A O 1
ATOM 533 N N . ILE A 1 70 ? -11.317 8.090 15.793 1.00 69.19 70 ILE A N 1
ATOM 534 C CA . ILE A 1 70 ? -11.748 9.275 16.550 1.00 69.19 70 ILE A CA 1
ATOM 535 C C . ILE A 1 70 ? -12.447 8.860 17.854 1.00 69.19 70 ILE A C 1
ATOM 537 O O . ILE A 1 70 ? -12.093 9.366 18.917 1.00 69.19 70 ILE A O 1
ATOM 541 N N . GLU A 1 71 ? -13.369 7.894 17.800 1.00 66.38 71 GLU A N 1
ATOM 542 C CA . GLU A 1 71 ? -14.047 7.354 18.991 1.00 66.38 71 GLU A CA 1
ATOM 543 C C . GLU A 1 71 ? -13.075 6.629 19.939 1.00 66.38 71 GLU A C 1
ATOM 545 O O . GLU A 1 71 ? -13.173 6.767 21.158 1.00 66.38 71 GLU A O 1
ATOM 550 N N . GLY A 1 72 ? -12.096 5.892 19.402 1.00 64.88 72 GLY A N 1
ATOM 551 C CA . GLY A 1 72 ? -11.062 5.224 20.199 1.00 64.88 72 GLY A CA 1
ATOM 552 C C . GLY A 1 72 ? -10.090 6.194 20.880 1.00 64.88 72 GLY A C 1
ATOM 553 O O . GLY A 1 72 ? -9.684 5.953 22.017 1.00 64.88 72 GLY A O 1
ATOM 554 N N . LEU A 1 73 ? -9.753 7.309 20.220 1.00 60.19 73 LEU A N 1
ATOM 555 C CA . LEU A 1 73 ? -8.907 8.366 20.782 1.00 60.19 73 LEU A CA 1
ATOM 556 C C . LEU A 1 73 ? -9.657 9.178 21.848 1.00 60.19 73 LEU A C 1
ATOM 558 O O . LEU A 1 73 ? -9.062 9.528 22.865 1.00 60.19 73 LEU A O 1
ATOM 562 N N . SER A 1 74 ? -10.968 9.407 21.683 1.00 60.06 74 SER A N 1
ATOM 563 C 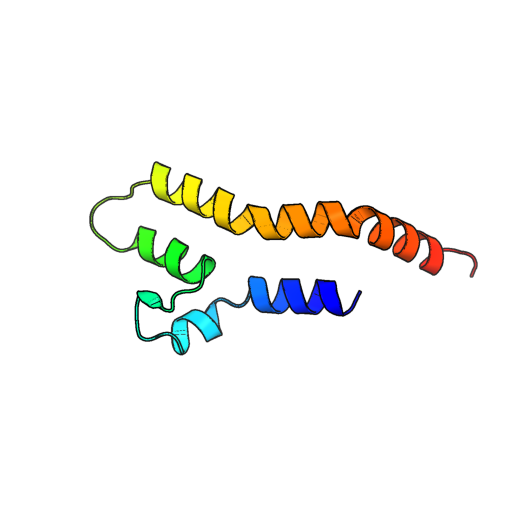CA . SER A 1 74 ? -11.777 10.036 22.734 1.00 60.06 74 SER A CA 1
ATOM 564 C C . SER A 1 74 ? -12.033 9.097 23.915 1.00 60.06 74 SER A C 1
ATOM 566 O O . SER A 1 74 ? -11.997 9.554 25.051 1.00 60.06 74 SER A O 1
ATOM 568 N N . ALA A 1 75 ? -12.244 7.794 23.684 1.00 56.53 75 ALA A N 1
ATOM 569 C CA . ALA A 1 75 ? -12.484 6.808 24.744 1.00 56.53 75 ALA A CA 1
ATOM 570 C C . ALA A 1 75 ? -11.251 6.562 25.634 1.00 56.53 75 ALA A C 1
ATOM 572 O O . ALA A 1 75 ? -11.402 6.336 26.831 1.00 56.53 75 ALA A O 1
ATOM 573 N N . GLY A 1 76 ? -10.038 6.658 25.078 1.00 56.19 76 GLY A N 1
ATOM 574 C CA . GLY A 1 76 ? -8.791 6.608 25.852 1.00 56.19 76 GLY A CA 1
ATOM 575 C C . GLY A 1 76 ? -8.451 7.905 26.601 1.00 56.19 76 GLY A C 1
ATOM 576 O O . GLY A 1 76 ? -7.545 7.900 27.428 1.00 56.19 76 GLY A O 1
ATOM 577 N N . GLY A 1 77 ? -9.159 9.006 26.315 1.00 56.84 77 GLY A N 1
ATOM 578 C CA . GLY A 1 77 ? -8.935 10.328 26.909 1.00 56.84 77 GLY A CA 1
ATOM 579 C C . GLY A 1 77 ? -9.930 10.733 28.002 1.00 56.84 77 GLY A C 1
ATOM 580 O O . GLY A 1 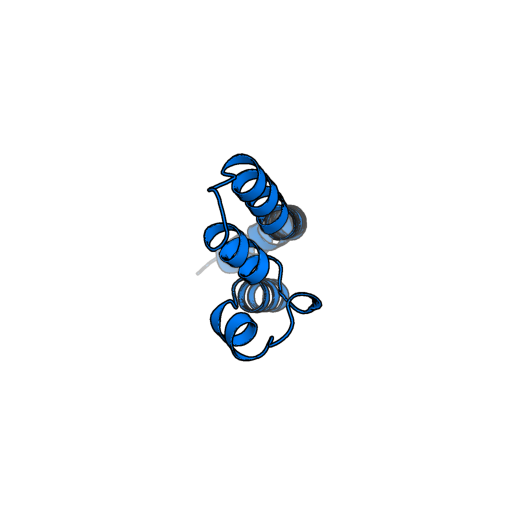77 ? -9.814 11.839 28.531 1.00 56.84 77 GLY A O 1
ATOM 581 N N . VAL A 1 78 ? -10.917 9.896 28.357 1.00 47.88 78 VAL A N 1
ATOM 582 C CA . VAL A 1 78 ? -11.897 10.255 29.398 1.00 47.88 78 VAL A CA 1
ATOM 583 C C . VAL A 1 78 ? -11.423 9.811 30.785 1.00 47.88 78 VAL A C 1
ATOM 585 O O . VAL A 1 78 ? -11.512 8.640 31.138 1.00 47.88 78 VAL A O 1
ATOM 588 N N . LYS A 1 79 ? -10.995 10.813 31.565 1.00 44.09 79 LYS A N 1
ATOM 589 C CA . LYS A 1 79 ? -10.794 10.850 33.027 1.00 44.09 79 LYS A CA 1
ATOM 590 C C . LYS A 1 79 ? -9.840 9.808 33.630 1.00 44.09 79 LYS A C 1
ATOM 592 O O . LYS A 1 79 ? -10.262 8.847 34.271 1.00 44.09 79 LYS A O 1
ATOM 597 N N . GLY A 1 80 ? -8.548 10.115 33.528 1.00 48.31 80 GLY A N 1
ATOM 598 C CA . GLY A 1 80 ? -7.771 10.356 34.751 1.00 48.31 80 GLY A CA 1
ATOM 599 C C . GLY A 1 80 ? -8.048 11.763 35.273 1.00 48.31 80 GLY A C 1
ATOM 600 O O . GLY A 1 80 ? -8.383 12.628 34.430 1.00 48.31 80 GLY A O 1
#

Mean predicted aligned error: 9.36 Å

Solvent-accessible surface area (backbone atoms only — not comparable to full-atom values): 4888 Å² total; per-residue (Å²): 109,68,70,60,54,52,47,53,52,62,72,66,50,48,67,64,52,56,72,69,43,88,48,82,91,63,48,48,66,72,48,47,54,58,53,61,74,74,71,93,65,82,51,61,65,59,52,51,53,48,50,51,61,60,45,45,63,59,51,52,49,44,68,70,41,46,64,61,52,53,52,50,55,52,65,76,64,67,74,131

Sequence (80 aa):
VTALFSFLAAWNEFLLALTFNTSNDMYTLPVGLASLISSTGQAWGDFAAASILVSLPVALLFLFFQKFLIEGLSAGGVKG